Protein AF-N9WMM1-F1 (afdb_monomer_lite)

Radius of gyration: 11.77 Å; chains: 1; bounding box: 28×18×31 Å

Foldseek 3Di:
DDCLPPVLPADFDPDPPRNVVRWGWDDDPQKIWIWHADPVVRDIGTPDIGGNPDDPVCVCVVPPDD

Sequence (66 aa):
MGLNQMPERFLGYEKEPWHSRGLRIIPVDNYCVFYIPDAGNAVVTIIRVMYGGRDIDTQLNKYTKQ

InterPro domains:
  IPR035093 Toxin-antitoxin system, RelE/ParE toxin domain superfamily [G3DSA:3.30.2310.20] (1-61)

pLDDT: mean 89.72, std 7.95, range [51.06, 95.69]

Secondary structure (DSSP, 8-state):
--TTS-GGGSPBP-STTTTTTT-EEEEETTEEEEEEEETTTTEEEEEEEEETTS-HHHHHHHH---

Organism: NCBI:txid999413

Structure (mmCIF, N/CA/C/O backbone):
data_AF-N9WMM1-F1
#
_entry.id   AF-N9WMM1-F1
#
loop_
_atom_site.group_PDB
_atom_site.id
_atom_site.type_symbol
_atom_site.label_atom_id
_atom_site.label_alt_id
_atom_site.label_comp_id
_atom_site.label_asym_id
_atom_site.label_entity_id
_atom_site.label_seq_id
_atom_site.pdbx_PDB_ins_code
_atom_site.Cartn_x
_atom_site.Cartn_y
_atom_site.Cartn_z
_atom_site.occupancy
_atom_site.B_iso_or_equiv
_atom_site.auth_seq_id
_atom_site.auth_comp_id
_atom_site.auth_asym_id
_atom_site.auth_atom_id
_atom_site.pdbx_PDB_model_num
ATOM 1 N N . MET A 1 1 ? -9.742 -0.139 -16.214 1.00 65.12 1 MET A N 1
ATOM 2 C CA . MET A 1 1 ? -8.261 -0.101 -16.206 1.00 65.12 1 MET A CA 1
ATOM 3 C C . MET A 1 1 ? -7.780 -0.684 -14.885 1.00 65.12 1 MET A C 1
ATOM 5 O O . MET A 1 1 ? -8.245 -0.220 -13.854 1.00 65.12 1 MET A O 1
ATOM 9 N N . GLY A 1 2 ? -6.930 -1.715 -14.902 1.00 83.75 2 GLY A N 1
ATOM 10 C CA . GLY A 1 2 ? -6.517 -2.461 -13.702 1.00 83.75 2 GLY A CA 1
ATOM 11 C C . GLY A 1 2 ? -5.033 -2.305 -13.372 1.00 83.75 2 GLY A C 1
ATOM 12 O O . GLY A 1 2 ? -4.350 -1.458 -13.951 1.00 83.75 2 GLY A O 1
ATOM 13 N N . LEU A 1 3 ? -4.537 -3.131 -12.449 1.00 89.62 3 LEU A N 1
ATOM 14 C CA . LEU A 1 3 ? -3.112 -3.208 -12.088 1.00 89.62 3 LEU A CA 1
ATOM 15 C C . LEU A 1 3 ? -2.251 -3.885 -13.172 1.00 89.62 3 LEU A C 1
ATOM 17 O O . LEU A 1 3 ? -1.031 -3.809 -13.128 1.00 89.62 3 LEU A O 1
ATOM 21 N N . ASN A 1 4 ? -2.878 -4.502 -14.175 1.00 88.19 4 ASN A N 1
ATOM 22 C CA . ASN A 1 4 ? -2.217 -5.136 -15.319 1.00 88.19 4 ASN A CA 1
ATOM 23 C C . ASN A 1 4 ? -1.622 -4.141 -16.332 1.00 88.19 4 ASN A C 1
ATOM 25 O O . ASN A 1 4 ? -0.914 -4.539 -17.249 1.00 88.19 4 ASN A O 1
ATOM 29 N N . GLN A 1 5 ? -1.948 -2.856 -16.212 1.00 89.56 5 GLN A N 1
ATOM 30 C CA . GLN A 1 5 ? -1.422 -1.788 -17.056 1.00 89.56 5 GLN A CA 1
ATOM 31 C C . GLN A 1 5 ? -0.897 -0.703 -16.131 1.00 89.56 5 GLN A C 1
ATOM 33 O O . GLN A 1 5 ? -1.622 -0.331 -15.217 1.00 89.56 5 GLN A O 1
ATOM 38 N N . MET A 1 6 ? 0.320 -0.199 -16.352 1.00 90.19 6 MET A N 1
ATOM 39 C CA . MET A 1 6 ? 0.924 0.923 -15.609 1.00 90.19 6 MET A CA 1
ATOM 40 C C . MET A 1 6 ? 0.591 0.936 -14.099 1.00 90.19 6 MET A C 1
ATOM 42 O O . MET A 1 6 ? -0.016 1.900 -13.622 1.00 90.19 6 MET A O 1
ATOM 46 N N . PRO A 1 7 ? 0.929 -0.114 -13.327 1.00 90.69 7 PRO A N 1
ATOM 47 C CA . PRO A 1 7 ? 0.592 -0.175 -11.902 1.00 90.69 7 PRO A CA 1
ATOM 48 C C . PRO A 1 7 ? 1.266 0.935 -11.080 1.00 90.69 7 PRO A C 1
ATOM 50 O O . PRO A 1 7 ? 0.820 1.255 -9.985 1.00 90.69 7 PRO A O 1
ATOM 53 N N . GLU A 1 8 ? 2.292 1.590 -11.615 1.00 91.62 8 GLU A N 1
ATOM 54 C CA . GLU A 1 8 ? 2.971 2.727 -10.987 1.00 91.62 8 GLU A CA 1
ATOM 55 C C . GLU A 1 8 ? 2.250 4.075 -11.164 1.00 91.62 8 GLU A C 1
ATOM 57 O O . GLU A 1 8 ? 2.711 5.089 -10.644 1.00 91.62 8 GLU A O 1
ATOM 62 N N . ARG A 1 9 ? 1.111 4.126 -11.869 1.00 90.69 9 ARG A N 1
ATOM 63 C CA . ARG A 1 9 ? 0.383 5.391 -12.090 1.00 90.69 9 ARG A CA 1
ATOM 64 C C . ARG A 1 9 ? -0.293 5.951 -10.836 1.00 90.69 9 ARG A C 1
ATOM 66 O O . ARG A 1 9 ? -0.623 7.129 -10.800 1.00 90.69 9 ARG A O 1
ATOM 73 N N . PHE A 1 10 ? -0.583 5.098 -9.855 1.00 88.94 10 PHE A N 1
ATOM 74 C CA . PHE A 1 10 ? -1.330 5.492 -8.662 1.00 88.94 10 PHE A CA 1
ATOM 75 C C . PHE A 1 10 ? -0.399 6.040 -7.590 1.00 88.94 10 PHE A C 1
ATOM 77 O O . PHE A 1 10 ? 0.726 5.563 -7.458 1.00 88.94 10 PHE A O 1
ATOM 84 N N . LEU A 1 11 ? -0.873 7.018 -6.819 1.00 85.62 11 LEU A N 1
ATOM 85 C CA . LEU A 1 11 ? -0.059 7.708 -5.823 1.00 85.62 11 LEU A CA 1
ATOM 86 C C . LEU A 1 11 ? 0.543 6.723 -4.805 1.00 85.62 11 LEU A C 1
ATOM 88 O O . LEU A 1 11 ? -0.119 5.781 -4.353 1.00 85.62 11 LEU A O 1
ATOM 92 N N . GLY A 1 12 ? 1.809 6.953 -4.460 1.00 90.88 12 GLY A N 1
ATOM 93 C CA . GLY A 1 12 ? 2.454 6.263 -3.349 1.00 90.88 12 GLY A CA 1
ATOM 94 C C . GLY A 1 12 ? 1.822 6.667 -2.020 1.00 90.88 12 GLY A C 1
ATOM 95 O O . GLY A 1 12 ? 1.329 7.783 -1.870 1.00 90.88 12 GLY A O 1
ATOM 96 N N . TYR A 1 13 ? 1.840 5.759 -1.050 1.00 91.19 13 TYR A N 1
ATOM 97 C CA . TYR A 1 13 ? 1.469 6.071 0.321 1.00 91.19 13 TY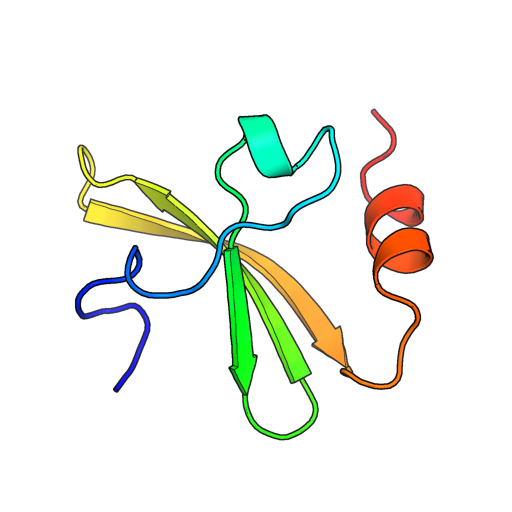R A CA 1
ATOM 98 C C . TYR A 1 13 ? 2.449 7.092 0.885 1.00 91.19 13 TYR A C 1
ATOM 100 O O . TYR A 1 13 ? 3.651 6.957 0.688 1.00 91.19 13 TYR A O 1
ATOM 108 N N . GLU A 1 14 ? 1.950 8.107 1.579 1.00 90.06 14 GLU A N 1
ATOM 109 C CA . GLU A 1 14 ? 2.783 9.236 2.013 1.00 90.06 14 GLU A CA 1
ATOM 110 C C . GLU A 1 14 ? 3.532 8.961 3.321 1.00 90.06 14 GLU A C 1
ATOM 112 O O . GLU A 1 14 ? 4.557 9.578 3.593 1.00 90.06 14 GLU A O 1
ATOM 117 N N . LYS A 1 15 ? 3.032 8.037 4.151 1.00 90.44 15 LYS A N 1
ATOM 118 C CA . LYS A 1 15 ? 3.568 7.815 5.499 1.00 90.44 15 LYS A CA 1
ATOM 119 C C . LYS A 1 15 ? 4.594 6.686 5.529 1.00 90.44 15 LYS A C 1
ATOM 121 O O . LYS A 1 15 ? 4.394 5.612 4.956 1.00 90.44 15 LYS A O 1
ATOM 126 N N . GLU A 1 16 ? 5.668 6.896 6.279 1.00 90.25 16 GLU A N 1
ATOM 127 C CA . GLU A 1 16 ? 6.625 5.840 6.611 1.00 90.25 16 GLU A CA 1
ATOM 128 C C . GLU A 1 16 ? 6.010 4.801 7.573 1.00 90.25 16 GLU A C 1
ATOM 130 O O . GLU A 1 16 ? 5.107 5.139 8.343 1.00 90.25 16 GLU A O 1
ATOM 135 N N . PRO A 1 17 ? 6.447 3.523 7.539 1.00 90.44 17 PRO A N 1
ATOM 136 C CA . PRO A 1 17 ? 7.533 2.955 6.726 1.00 90.44 17 PRO A CA 1
ATOM 137 C C . PRO A 1 17 ? 7.102 2.534 5.307 1.00 90.44 17 PRO A C 1
ATOM 139 O O . PRO A 1 17 ? 7.815 1.807 4.621 1.00 90.44 17 PRO A O 1
ATOM 142 N N . TRP A 1 18 ? 5.880 2.867 4.891 1.00 91.44 18 TRP A N 1
ATOM 143 C CA . TRP A 1 18 ? 5.284 2.348 3.659 1.00 91.44 18 TRP A CA 1
ATOM 144 C C . TRP A 1 18 ? 5.654 3.142 2.417 1.00 91.44 18 TRP A C 1
ATOM 146 O O . TRP A 1 18 ? 5.727 2.564 1.3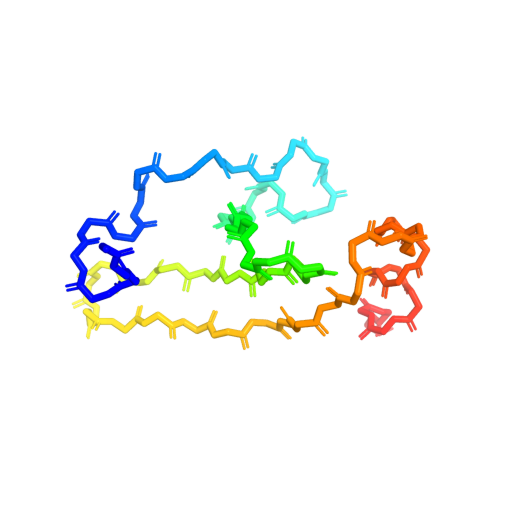31 1.00 91.44 18 TRP A O 1
ATOM 156 N N . HIS A 1 19 ? 5.904 4.438 2.591 1.00 91.50 19 HIS A N 1
ATOM 157 C CA . HIS A 1 19 ? 6.366 5.321 1.532 1.00 91.50 19 HIS A CA 1
ATOM 158 C C . HIS A 1 19 ? 7.676 4.812 0.918 1.00 91.50 19 HIS A C 1
ATOM 160 O O . HIS A 1 19 ? 7.718 4.496 -0.272 1.00 91.50 19 HIS A O 1
ATOM 166 N N . SER A 1 20 ? 8.702 4.597 1.747 1.00 92.69 20 SER A N 1
ATOM 167 C CA . SER A 1 20 ? 9.992 4.037 1.318 1.00 92.69 20 SER A CA 1
ATOM 168 C C . SER A 1 20 ? 9.905 2.630 0.710 1.00 92.69 20 SER A C 1
ATOM 170 O O . SER A 1 20 ? 10.769 2.238 -0.070 1.00 92.69 20 SER A O 1
ATOM 172 N N . ARG A 1 21 ? 8.847 1.867 1.014 1.00 91.38 21 ARG A N 1
ATOM 173 C CA . ARG A 1 21 ? 8.588 0.533 0.439 1.00 91.38 21 ARG A CA 1
ATOM 174 C C . ARG A 1 21 ? 7.848 0.573 -0.900 1.00 91.38 21 ARG A C 1
ATOM 176 O O . ARG A 1 21 ? 7.564 -0.483 -1.459 1.00 91.38 21 ARG A O 1
ATOM 183 N N . GLY A 1 22 ? 7.493 1.756 -1.400 1.00 93.31 22 GLY A N 1
ATOM 184 C CA . GLY A 1 22 ? 6.761 1.904 -2.657 1.00 93.31 22 GLY A CA 1
ATOM 185 C C . GLY A 1 22 ? 5.311 1.419 -2.586 1.00 93.31 22 GLY A C 1
ATOM 186 O O . GLY A 1 22 ? 4.748 1.034 -3.613 1.00 93.31 22 GLY A O 1
ATOM 187 N N . LEU A 1 23 ? 4.702 1.416 -1.391 1.00 94.50 23 LEU A N 1
ATOM 188 C CA . LEU A 1 23 ? 3.293 1.059 -1.228 1.00 94.50 23 LEU A CA 1
ATOM 189 C C . LEU A 1 23 ? 2.421 2.048 -1.998 1.00 94.50 23 LEU A C 1
ATOM 191 O O . LEU A 1 23 ? 2.600 3.256 -1.881 1.00 94.50 23 LEU A O 1
ATOM 195 N N . ARG A 1 24 ? 1.450 1.546 -2.755 1.00 94.75 24 ARG A N 1
ATOM 196 C CA . ARG A 1 24 ? 0.487 2.344 -3.521 1.00 94.75 24 ARG A CA 1
ATOM 197 C C . ARG A 1 24 ? -0.934 1.930 -3.178 1.00 94.75 24 ARG A C 1
ATOM 199 O O . ARG A 1 24 ? -1.167 0.801 -2.736 1.00 94.75 24 ARG A O 1
ATOM 206 N N . ILE A 1 25 ? -1.875 2.846 -3.393 1.00 93.50 25 ILE A N 1
ATOM 207 C CA . ILE A 1 25 ? -3.301 2.614 -3.146 1.00 93.50 25 ILE A CA 1
ATOM 208 C C . ILE A 1 25 ? -4.087 2.778 -4.441 1.00 93.50 25 ILE A C 1
ATOM 210 O O . ILE A 1 25 ? -3.930 3.767 -5.153 1.00 93.50 25 ILE A O 1
ATOM 214 N N . ILE A 1 26 ? -4.997 1.840 -4.696 1.00 92.75 26 ILE A N 1
ATOM 215 C CA . ILE A 1 26 ? -6.071 1.998 -5.675 1.00 92.75 26 ILE A CA 1
ATOM 216 C C . ILE A 1 26 ? -7.435 1.807 -4.984 1.00 92.75 26 ILE A C 1
ATOM 218 O O . ILE A 1 26 ? -7.643 0.781 -4.326 1.00 92.75 26 ILE A O 1
ATOM 222 N N . PRO A 1 27 ? -8.371 2.768 -5.102 1.00 92.12 27 PRO A N 1
ATOM 223 C CA . PRO A 1 27 ? -9.750 2.563 -4.676 1.00 92.12 27 PRO A CA 1
ATOM 224 C C . PRO A 1 27 ? -10.491 1.663 -5.679 1.00 92.12 27 PRO A C 1
ATOM 226 O O . PRO A 1 27 ? -10.369 1.834 -6.893 1.00 92.12 27 PRO A O 1
ATOM 229 N N . VAL A 1 28 ? -11.261 0.705 -5.166 1.00 92.69 28 VAL A N 1
ATOM 230 C CA . VAL A 1 28 ? -12.114 -0.220 -5.924 1.00 92.69 28 VAL A CA 1
ATOM 231 C C . VAL A 1 28 ? -13.455 -0.317 -5.199 1.00 92.69 28 VAL A C 1
ATOM 233 O O . VAL A 1 28 ? -13.553 -0.959 -4.153 1.00 92.69 28 VAL A O 1
ATOM 236 N N . ASP A 1 29 ? -14.478 0.345 -5.738 1.00 94.50 29 ASP A N 1
ATOM 237 C CA . ASP A 1 29 ? -15.786 0.525 -5.098 1.00 94.50 29 ASP A CA 1
ATOM 238 C C . ASP A 1 29 ? -15.646 1.024 -3.647 1.00 94.50 29 ASP A C 1
ATOM 240 O O . ASP A 1 29 ? -15.098 2.094 -3.391 1.00 94.50 29 ASP A O 1
ATOM 244 N N . ASN A 1 30 ? -16.098 0.219 -2.683 1.00 95.12 30 ASN A N 1
ATOM 245 C CA . ASN A 1 30 ? -16.036 0.514 -1.256 1.00 95.12 30 ASN A CA 1
ATOM 246 C C . ASN A 1 30 ? -14.747 0.010 -0.585 1.00 95.12 30 ASN A C 1
ATOM 248 O O . ASN A 1 30 ? -14.675 -0.050 0.644 1.00 95.12 30 ASN A O 1
ATOM 252 N N . TYR A 1 31 ? -13.748 -0.409 -1.358 1.00 94.81 31 TYR A N 1
ATOM 253 C CA . TYR A 1 31 ? -12.503 -0.982 -0.862 1.00 94.81 31 TYR A CA 1
ATOM 254 C C . TYR A 1 31 ? -11.284 -0.192 -1.340 1.00 94.81 31 TYR A C 1
ATOM 256 O O . TYR A 1 31 ? -11.282 0.436 -2.392 1.00 94.81 31 TYR A O 1
ATOM 264 N N . CYS A 1 32 ? -10.209 -0.274 -0.568 1.00 93.00 32 CYS A N 1
ATOM 265 C CA . CYS A 1 32 ? -8.882 0.205 -0.908 1.00 93.00 32 CYS A CA 1
ATOM 266 C C . CYS A 1 32 ? -7.952 -1.003 -1.026 1.00 93.00 32 CYS A C 1
ATOM 268 O O . CYS A 1 32 ? -7.838 -1.806 -0.091 1.00 93.00 32 CYS A O 1
ATOM 270 N N . VAL A 1 33 ? -7.285 -1.126 -2.171 1.00 94.00 33 VAL A N 1
ATOM 271 C CA . VAL A 1 33 ? -6.279 -2.157 -2.424 1.00 94.00 33 VAL A CA 1
ATOM 272 C C . VAL A 1 33 ? -4.899 -1.528 -2.298 1.00 94.00 33 VAL A C 1
ATOM 274 O O . VAL A 1 33 ? -4.578 -0.557 -2.979 1.00 94.00 33 VAL A O 1
ATOM 277 N N . PHE A 1 34 ? -4.090 -2.109 -1.422 1.00 94.31 34 PHE A N 1
ATOM 278 C CA . PHE A 1 34 ? -2.722 -1.715 -1.133 1.00 94.31 34 PHE A CA 1
ATOM 279 C C . PHE A 1 34 ? -1.787 -2.701 -1.812 1.00 94.31 34 PHE A C 1
ATOM 281 O O . PHE A 1 34 ? -1.892 -3.910 -1.584 1.00 94.31 34 PHE A O 1
ATOM 288 N N . TYR A 1 35 ? -0.880 -2.200 -2.641 1.00 95.38 35 TYR A N 1
ATOM 289 C CA . TYR A 1 35 ? -0.004 -3.044 -3.442 1.00 95.38 35 TYR A CA 1
ATOM 290 C C . TYR A 1 35 ? 1.369 -2.406 -3.651 1.00 95.38 35 TYR A C 1
ATOM 292 O O . TYR A 1 35 ? 1.526 -1.193 -3.524 1.00 95.38 35 TYR A O 1
ATOM 300 N N . ILE A 1 36 ? 2.353 -3.240 -3.981 1.00 95.69 36 ILE A N 1
ATOM 301 C CA . ILE A 1 36 ? 3.701 -2.825 -4.375 1.00 95.69 36 ILE A CA 1
ATOM 302 C C . ILE A 1 36 ? 3.971 -3.420 -5.764 1.00 95.69 36 ILE A C 1
ATOM 304 O O . ILE A 1 36 ? 3.935 -4.647 -5.906 1.00 95.69 36 ILE A O 1
ATOM 308 N N . PRO A 1 37 ? 4.167 -2.590 -6.803 1.00 95.00 37 PRO A N 1
ATOM 309 C CA . PRO A 1 37 ? 4.589 -3.073 -8.108 1.00 95.00 37 PRO A CA 1
ATOM 310 C C . PRO A 1 37 ? 6.093 -3.366 -8.123 1.00 95.00 37 PRO A C 1
ATOM 312 O O . PRO A 1 37 ? 6.887 -2.597 -7.588 1.00 95.00 37 PRO A O 1
ATOM 315 N N . ASP A 1 38 ? 6.470 -4.451 -8.787 1.00 93.69 38 ASP A N 1
ATOM 316 C CA . ASP A 1 38 ? 7.844 -4.784 -9.141 1.00 93.69 38 ASP A CA 1
ATOM 317 C C . ASP A 1 38 ? 7.968 -4.756 -10.668 1.00 93.69 38 ASP A C 1
ATOM 319 O O . ASP A 1 38 ? 7.546 -5.683 -11.367 1.00 93.69 38 ASP A O 1
ATOM 323 N N . ALA A 1 39 ? 8.522 -3.660 -11.192 1.00 88.44 39 ALA A N 1
ATOM 324 C CA . ALA A 1 39 ? 8.718 -3.476 -12.626 1.00 88.44 39 ALA A CA 1
ATOM 325 C C . ALA A 1 39 ? 9.766 -4.433 -13.216 1.00 88.44 39 ALA A C 1
ATOM 327 O O . ALA A 1 39 ? 9.657 -4.790 -14.387 1.00 88.44 39 ALA A O 1
ATOM 328 N N . GLY A 1 40 ? 10.751 -4.869 -12.421 1.00 90.94 40 GLY A N 1
ATOM 329 C CA . GLY A 1 40 ? 11.800 -5.783 -12.876 1.00 90.94 40 GLY A CA 1
ATOM 330 C C . GLY A 1 40 ? 11.261 -7.186 -13.137 1.00 90.94 40 GLY A C 1
ATOM 331 O O . GLY A 1 40 ? 11.621 -7.815 -14.128 1.00 90.94 40 GLY A O 1
ATOM 332 N N . ASN A 1 41 ? 10.345 -7.643 -12.282 1.00 93.44 41 ASN A N 1
ATOM 333 C CA . ASN A 1 41 ? 9.709 -8.954 -12.405 1.00 93.44 41 ASN A CA 1
ATOM 334 C C . ASN A 1 41 ? 8.342 -8.915 -13.112 1.00 93.44 41 ASN A C 1
ATOM 336 O O . ASN A 1 41 ? 7.747 -9.966 -13.336 1.00 93.44 41 ASN A O 1
ATOM 340 N N . ALA A 1 42 ? 7.832 -7.728 -13.457 1.00 90.88 42 ALA A N 1
ATOM 341 C CA . ALA A 1 42 ? 6.475 -7.519 -13.974 1.00 90.88 42 ALA A CA 1
ATOM 342 C C . ALA A 1 42 ? 5.378 -8.127 -13.070 1.00 90.88 42 ALA A C 1
ATOM 344 O O . ALA A 1 42 ? 4.350 -8.616 -13.546 1.00 90.88 42 ALA A O 1
ATOM 345 N N . VAL A 1 43 ? 5.592 -8.085 -11.751 1.00 94.12 43 VAL A N 1
ATOM 346 C CA . VAL A 1 43 ? 4.675 -8.625 -10.737 1.00 94.12 43 VAL A CA 1
ATOM 347 C C . VAL A 1 43 ? 4.071 -7.484 -9.930 1.00 94.12 43 VAL A C 1
ATOM 349 O O . VAL A 1 43 ? 4.729 -6.496 -9.618 1.00 94.12 43 VAL A O 1
ATOM 352 N N . VAL A 1 44 ? 2.800 -7.625 -9.557 1.00 95.06 44 VAL A N 1
ATOM 353 C CA . VAL A 1 44 ? 2.146 -6.727 -8.604 1.00 95.06 44 VAL A CA 1
ATOM 354 C C . VAL A 1 44 ? 1.783 -7.515 -7.357 1.00 95.06 44 VAL A C 1
ATOM 356 O O . VAL A 1 44 ? 0.921 -8.392 -7.396 1.00 95.06 44 VAL A O 1
ATOM 359 N N . THR A 1 45 ? 2.425 -7.184 -6.240 1.00 95.56 45 THR A N 1
ATOM 360 C CA . THR A 1 45 ? 2.168 -7.843 -4.960 1.00 95.56 45 THR A CA 1
ATOM 361 C C . THR A 1 45 ? 1.061 -7.104 -4.229 1.00 95.56 45 THR A C 1
ATOM 363 O O . THR A 1 45 ? 1.232 -5.955 -3.820 1.00 95.56 45 THR A O 1
ATOM 366 N N . ILE A 1 46 ? -0.080 -7.766 -4.042 1.00 94.69 46 ILE A N 1
ATOM 367 C CA . ILE A 1 46 ? -1.164 -7.241 -3.212 1.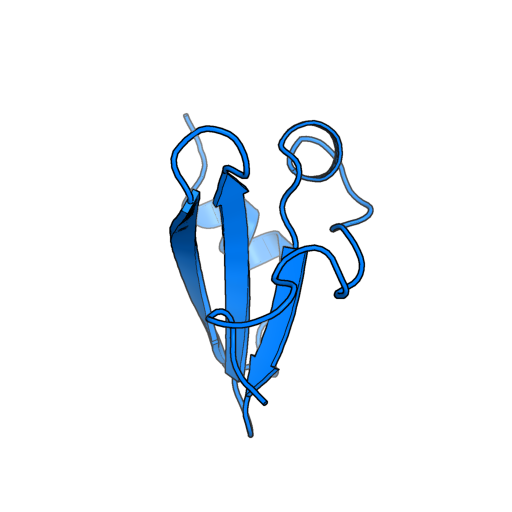00 94.69 46 ILE A CA 1
ATOM 368 C C . ILE A 1 46 ? -0.801 -7.463 -1.748 1.00 94.69 46 ILE A C 1
ATOM 370 O O . ILE A 1 46 ? -0.702 -8.596 -1.287 1.00 94.69 46 ILE A O 1
ATOM 374 N N . ILE A 1 47 ? -0.624 -6.370 -1.012 1.00 92.94 47 ILE A N 1
ATOM 375 C CA . ILE A 1 47 ? -0.316 -6.405 0.418 1.00 92.94 47 ILE A CA 1
ATOM 376 C C . ILE A 1 47 ? -1.606 -6.573 1.216 1.00 92.94 47 ILE A C 1
ATOM 378 O O . ILE A 1 47 ? -1.663 -7.353 2.168 1.00 92.94 47 ILE A O 1
ATOM 382 N N . ARG A 1 48 ? -2.657 -5.826 0.846 1.00 92.25 48 ARG A N 1
ATOM 383 C CA . ARG A 1 48 ? -3.921 -5.842 1.585 1.00 92.25 48 ARG A CA 1
ATOM 384 C C . ARG A 1 48 ? -5.100 -5.284 0.797 1.00 92.25 48 ARG A C 1
ATOM 386 O O . ARG A 1 48 ? -4.949 -4.352 0.019 1.00 92.25 48 ARG A O 1
ATOM 393 N N . VAL A 1 49 ? -6.294 -5.795 1.092 1.00 94.12 49 VAL A N 1
ATOM 394 C CA . VAL A 1 49 ? -7.577 -5.231 0.652 1.00 94.12 49 VAL A CA 1
ATOM 395 C C . VAL A 1 49 ? -8.387 -4.856 1.889 1.00 94.12 49 VAL A C 1
ATOM 397 O O . VAL A 1 49 ? -8.586 -5.686 2.777 1.00 94.12 49 VAL A O 1
ATOM 400 N N . MET A 1 50 ? -8.823 -3.601 1.987 1.00 94.00 50 MET A N 1
ATOM 401 C CA . MET A 1 50 ? -9.550 -3.082 3.151 1.00 94.00 50 MET A CA 1
ATOM 402 C C . MET A 1 50 ? -10.811 -2.362 2.718 1.00 94.00 50 MET A C 1
ATOM 404 O O . MET A 1 50 ? -10.810 -1.703 1.694 1.00 94.00 50 MET A O 1
ATOM 408 N N . TYR A 1 51 ? -11.875 -2.451 3.510 1.00 94.88 51 TYR A N 1
ATOM 409 C CA . TYR A 1 51 ? -13.031 -1.573 3.324 1.00 94.88 51 TYR A CA 1
ATOM 410 C C . TYR A 1 51 ? -12.602 -0.116 3.560 1.00 94.88 51 TYR A C 1
ATOM 412 O O . TYR A 1 51 ? -11.989 0.165 4.591 1.00 94.88 51 TYR A O 1
ATOM 420 N N . GLY A 1 52 ? -12.919 0.782 2.626 1.00 91.94 52 GLY A N 1
ATOM 421 C CA . GLY A 1 52 ? -12.445 2.169 2.592 1.00 91.94 52 GLY A CA 1
ATOM 422 C C . GLY A 1 52 ? -12.940 3.028 3.755 1.00 91.94 52 GLY A C 1
ATOM 423 O O . GLY A 1 52 ? -12.290 4.001 4.109 1.00 91.94 52 GLY A O 1
ATOM 424 N N . GLY A 1 53 ? -14.035 2.634 4.412 1.00 92.00 53 GLY A N 1
ATOM 425 C CA . GLY A 1 53 ? -14.511 3.292 5.633 1.00 92.00 53 GLY A CA 1
ATOM 426 C C . GLY A 1 53 ? -13.750 2.913 6.910 1.00 92.00 53 GLY A C 1
ATOM 427 O O . GLY A 1 53 ? -14.152 3.332 7.991 1.00 92.00 53 GLY A O 1
ATOM 428 N N . ARG A 1 54 ? -12.698 2.083 6.835 1.00 91.88 54 ARG A N 1
ATOM 429 C CA . ARG A 1 54 ? -11.843 1.770 7.993 1.00 91.88 54 ARG A CA 1
ATOM 430 C C . ARG A 1 54 ? -10.664 2.730 8.081 1.00 91.88 54 ARG A C 1
ATOM 432 O O . ARG A 1 54 ? -10.110 3.137 7.068 1.00 91.88 54 ARG A O 1
ATOM 439 N N . ASP A 1 55 ? -10.222 2.983 9.309 1.00 91.81 55 ASP A N 1
ATOM 440 C CA . ASP A 1 55 ? -8.989 3.720 9.582 1.00 91.81 55 ASP A CA 1
ATOM 441 C C . ASP A 1 55 ? -7.765 2.963 9.035 1.00 91.81 55 ASP A C 1
ATOM 443 O O . ASP A 1 55 ? -7.388 1.901 9.544 1.00 91.81 55 ASP A O 1
ATOM 447 N N . ILE A 1 56 ? -7.180 3.490 7.957 1.00 89.31 56 ILE A N 1
ATOM 448 C CA . ILE A 1 56 ? -6.097 2.839 7.211 1.00 89.31 56 ILE A CA 1
ATOM 449 C C . ILE A 1 56 ? -4.862 2.648 8.094 1.00 89.31 56 ILE A C 1
ATOM 451 O O . ILE A 1 56 ? -4.304 1.551 8.117 1.00 89.31 56 ILE A O 1
ATOM 455 N N . ASP A 1 57 ? -4.456 3.672 8.845 1.00 88.38 57 ASP A N 1
ATOM 456 C CA . ASP A 1 57 ? -3.238 3.636 9.660 1.00 88.38 57 ASP A CA 1
ATOM 457 C C . ASP A 1 57 ? -3.337 2.581 10.763 1.00 88.38 57 ASP A C 1
ATOM 459 O O . ASP A 1 57 ? -2.423 1.779 10.955 1.00 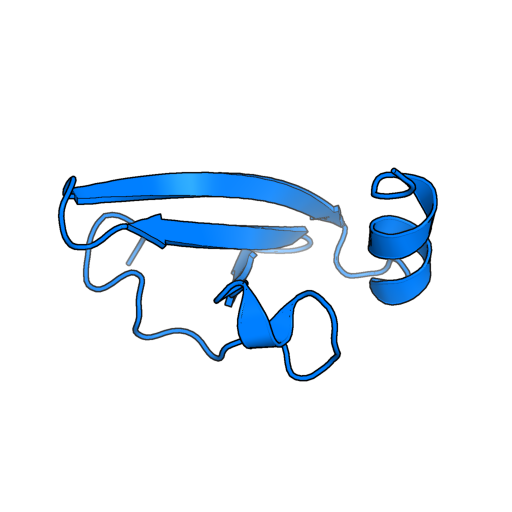88.38 57 ASP A O 1
ATOM 463 N N . THR A 1 58 ? -4.478 2.510 11.445 1.00 90.88 58 THR A N 1
ATOM 464 C CA . THR A 1 58 ? -4.761 1.493 12.459 1.00 90.88 58 THR A CA 1
ATOM 465 C C . THR A 1 58 ? -4.706 0.097 11.856 1.00 90.88 58 THR A C 1
ATOM 467 O O . THR A 1 58 ? -4.133 -0.816 12.453 1.00 90.88 58 THR A O 1
ATOM 470 N N . GLN A 1 59 ? -5.283 -0.099 10.667 1.00 89.94 59 GLN A N 1
ATOM 471 C CA . GLN A 1 59 ? -5.251 -1.403 10.013 1.00 89.94 59 GLN A CA 1
ATOM 472 C C . GLN A 1 59 ? -3.849 -1.784 9.522 1.00 89.94 59 GLN A C 1
ATOM 474 O O . GLN A 1 59 ? -3.464 -2.945 9.660 1.00 89.94 59 GLN A O 1
ATOM 479 N N . LEU A 1 60 ? -3.078 -0.847 8.970 1.00 87.62 60 LEU A N 1
ATOM 480 C CA . LEU A 1 60 ? -1.696 -1.103 8.563 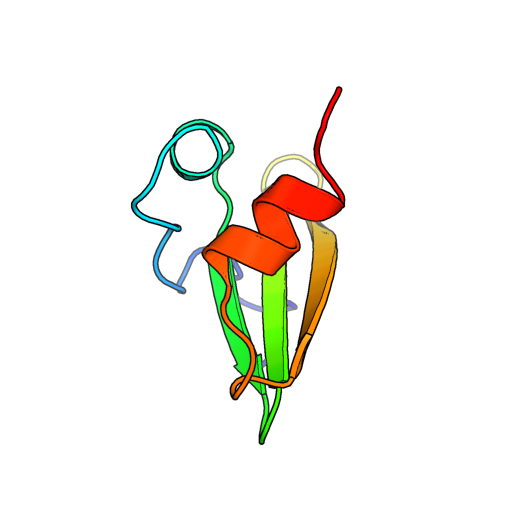1.00 87.62 60 LEU A CA 1
ATOM 481 C C . LEU A 1 60 ? -0.827 -1.419 9.787 1.00 87.62 60 LEU A C 1
ATOM 483 O O . LEU A 1 60 ? -0.120 -2.426 9.787 1.00 87.62 60 LEU A O 1
ATOM 487 N N . ASN A 1 61 ? -0.951 -0.649 10.867 1.00 87.25 61 ASN A N 1
ATOM 488 C CA . ASN A 1 61 ? -0.188 -0.856 12.098 1.00 87.25 61 ASN A CA 1
ATOM 489 C C . ASN A 1 61 ? -0.559 -2.154 12.816 1.00 87.25 61 ASN A C 1
ATOM 491 O O . ASN A 1 61 ? 0.317 -2.829 13.343 1.00 87.25 61 ASN A O 1
ATOM 495 N N . LYS A 1 62 ? -1.841 -2.539 12.845 1.00 86.31 62 LYS A N 1
ATOM 496 C CA . LYS A 1 62 ? -2.287 -3.746 13.558 1.00 86.31 62 LYS A CA 1
ATOM 497 C C . LYS A 1 62 ? -1.704 -5.029 12.972 1.00 86.31 62 LYS A C 1
ATOM 499 O O . LYS A 1 62 ? -1.424 -5.960 13.718 1.00 86.31 62 LYS A O 1
ATOM 504 N N . TYR A 1 63 ? -1.560 -5.089 11.654 1.00 77.62 63 TYR A N 1
ATOM 505 C CA . TYR A 1 63 ? -1.216 -6.327 10.954 1.00 77.62 63 TYR A CA 1
ATOM 506 C C . TYR A 1 63 ? 0.162 -6.305 10.298 1.00 77.62 63 TYR A C 1
ATOM 508 O O . TYR A 1 63 ? 0.515 -7.255 9.607 1.00 77.62 63 TYR A O 1
ATOM 516 N N . THR A 1 64 ? 0.930 -5.242 10.532 1.00 71.56 64 THR A N 1
ATOM 517 C CA . THR A 1 64 ? 2.306 -5.116 10.035 1.00 71.56 64 THR A CA 1
ATOM 518 C C . THR A 1 64 ? 3.300 -4.833 11.157 1.00 71.56 64 THR A C 1
ATOM 520 O O . THR A 1 64 ? 4.397 -4.334 10.912 1.00 71.56 64 THR A O 1
ATOM 523 N N . LYS A 1 65 ? 2.936 -5.161 12.403 1.00 59.31 65 LYS A N 1
ATOM 524 C CA . LYS A 1 65 ? 3.943 -5.299 13.455 1.00 59.31 65 LYS A CA 1
ATOM 525 C C . LYS A 1 65 ? 4.869 -6.449 13.061 1.00 59.31 65 LYS A C 1
ATOM 527 O O . LYS A 1 65 ? 4.387 -7.561 12.852 1.00 59.31 65 LYS A O 1
ATOM 532 N N . GLN A 1 66 ? 6.147 -6.119 12.884 1.00 51.06 66 GLN A N 1
ATOM 533 C CA . GLN A 1 66 ? 7.234 -7.095 12.887 1.00 51.06 66 GLN A CA 1
ATOM 534 C C . GLN A 1 66 ? 7.298 -7.783 14.248 1.00 51.06 66 GLN A C 1
ATOM 536 O O . GLN A 1 66 ? 6.995 -7.098 15.256 1.00 51.06 66 GLN A O 1
#

=== Feature glossary ===
Reading guide. The protein is described through the following features:

Foldseek 3Di. A 3Di character summarizes, for each residue, the relative orientation of the Cα frame of its nearest spatial neighbor. Because it encodes fold topology rather than chemistry, 3Di alignments detect remote structural similarity that sequence alignment misses.

Contact-map, Ramachandran, and PAE plots. Plot images: a contact map (which residues are close in 3D, as an N×N binary image), a Ramachandran scatter (backbone torsion angles, revealing secondary-structure composition at a glance), and — for AlphaFold structures — a PAE heatmap (pairwise prediction confidence).

Radius of gyration, Cα contacts, bounding box. Radius of gyration (Rg) is the root-mean-square distance of Cα atoms from their centroid — a single number for overall size and compactness. A globular domain of N residues has Rg ≈ 2.2·N^0.38 Å; an extended or disordered chain has a much larger Rg. The Cα contact count is the number of residue pairs whose Cα 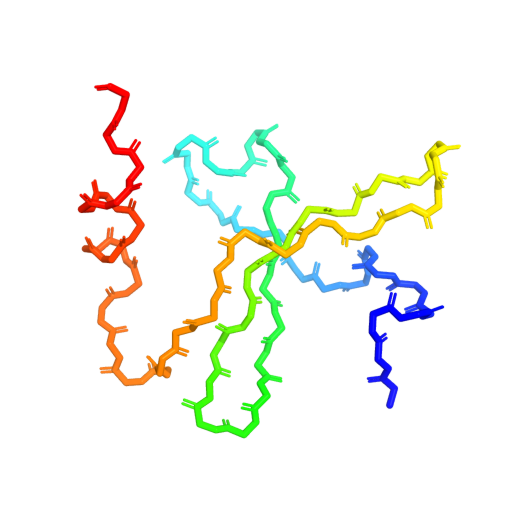atoms are within 8 Å and are more than four positions apart in sequence — a standard proxy for tertiary packing density. The bounding box is the smallest axis-aligned box enclosing all Cα atoms.

Secondary structure (8-state, DSSP). Eight-state secondary structure (DSSP): H is the canonical α-helix, G the tighter 3₁₀-helix, I the wider π-helix; E/B are β-structure, T and S are turns and bends, and '-' is everything else. DSSP derives these from the pattern of main-chain N–H···O=C hydrogen bonds, not from the sequence.

B-factor. B-factor (Debye–Waller factor) reflects atomic displacement in the crystal lattice. It is an experimental observable (units Å²), not a prediction; low values mean the atom is pinned down, high values mean it moves or is heterogeneous across the crystal.

pLDDT. pLDDT is the predicted lDDT-Cα score: AlphaFold's confidence that the local environment of each residue (all inter-atomic distances within 15 Å) is correctly placed. It is a per-residue number between 0 and 100, with higher meaning more reliable.

Nearest PDB structures. Nearest PDB neighbors are the top structural matches found by Foldseek when searching this structure against the entire Protein Data Bank. Each hit reports a TM-score (0 to 1; >0.5 almost always implies the same fold) and an E-value. These are *structural* homologs — they may share no detectable sequence similarity.

Solvent-accessible surface area. Accessible surface area quantifies burial. A residue with SASA near zero is packed into the hydrophobic core; one with SASA >100 Å² sits on the surface. Computed here via the Shrake–Rupley numerical algorithm with a 1.4 Å probe.

Rendered structure images. Structure images are PyMOL renders from six orthogonal camera directions. Cartoon representation draws helices as coils and strands as arrows; sticks shows the backbone as bonds; surface shows the solvent-excluded envelope. Rainbow coloring maps sequence position to hue (blue→red, N→C); chain coloring assigns a distinct color per polypeptide.

Backbone torsions (φ/ψ). φ (phi) and ψ (psi) are the two rotatable backbone dihedrals per residue: φ is the C(i-1)–N–Cα–C torsion, ψ is the N–Cα–C–N(i+1) torsion, both in degrees on (−180°, 180°]. α-helical residues cluster near (−60°, −45°); β-strand residues near (−120°, +130°). A Ramachandran plot is simply a scatter of (φ, ψ) for every residue.

Predicted aligned error. Predicted Aligned Error (PAE) is an AlphaFold confidence matrix: entry (i, j) is the expected error in the position of residue j, in ångströms, when the prediction is superimposed on the true structure at residue i. Low PAE within a block of residues means that block is internally rigid and well-predicted; high PAE between two blocks means their relative placement is uncertain even if each block individually is confident.

mmCIF coordinates. Structure coordinates are given as an mmCIF _atom_site loop: one row per atom with element, residue name, chain id, sequence number, and x/y/z position in Å. Only the four main-chain atoms per residue are included here; side chains are omitted to keep the record compact.

InterPro / GO / CATH / organism. Database cross-references. InterPro integrates a dozen domain/family signature databases into unified entries with residue-range hits. GO terms attach function/process/location labels with evidence codes. CATH codes position the fold in a four-level structural taxonomy. Organism is the NCBI-taxonomy species name.

Secondary structure (3-state, P-SEA). SS3 is a coarse helix/strand/coil call (letters a/b/c) made by the P-SEA algorithm from inter-Cα distances and dihedrals. It is less detailed than DSSP but needs only Cα positions.

Sequence. Sequence gives the chain of amino acids in standard one-letter code (A=alanine, C=cysteine, …, Y=tyrosine), read N→C. It is the only feature that is directly encoded by the gene; all structural features are derived from the folded form of this sequence.